Protein AF-A0A920VL01-F1 (afdb_monomer_lite)

Foldseek 3Di:
DDDDDDDDDDDDDCPDPCVVVDDPDADWDWDWDPQVVPPATWIWIAHQPQGIWTWDFPDHNVDGDTHTPGHDPDDDRHRWHWDWADPPPPPHIWIWTDHDPPDTDTGDDDDD

Sequence (112 aa):
MKTPEPPSQPEFTLISDEYLDLDVGRRSLPVLHDFDSDGDLDLIVGSESEGIRLLLNEGTRNVPEFTDSGLLPLEHFGFAAPAFGDIDADGDDDILLGGSGGGLWFYENQRR

Secondary structure (DSSP, 8-state):
-PPPPPPPPP------SSGGG----SS-EEEEE-SSSSSS-EEEEE-SSS-EEEEEE-SBTTB--EEEEEE-S-S--TT-EEEEE-SSSSSS-EEEEE-TTSSEEEE-----

Radius of gyration: 17.41 Å; chains: 1; bounding box: 61×36×32 Å

Structure (mmCIF, N/CA/C/O backbone):
data_AF-A0A920VL01-F1
#
_entry.id   AF-A0A920VL01-F1
#
loop_
_atom_site.group_PDB
_atom_site.id
_atom_site.type_symbol
_atom_site.label_atom_id
_atom_site.label_alt_id
_atom_site.label_comp_id
_atom_site.label_asym_id
_atom_site.label_entity_id
_atom_site.label_seq_id
_atom_site.pdbx_PDB_ins_code
_atom_site.Cartn_x
_atom_site.Cartn_y
_atom_site.Cartn_z
_atom_site.occupancy
_atom_site.B_iso_or_equiv
_atom_site.auth_seq_id
_atom_site.auth_comp_id
_atom_site.auth_asym_id
_atom_site.auth_atom_id
_atom_site.pdbx_PDB_model_num
ATOM 1 N N . MET A 1 1 ? -50.394 0.625 -5.283 1.00 68.38 1 MET A N 1
ATOM 2 C CA . MET A 1 1 ? -49.009 0.117 -5.177 1.00 68.38 1 MET A CA 1
ATOM 3 C C . MET A 1 1 ? -48.096 1.208 -5.702 1.00 68.38 1 MET A C 1
ATOM 5 O O . MET A 1 1 ? -48.299 1.631 -6.831 1.00 68.38 1 MET A O 1
ATOM 9 N N . LYS A 1 2 ? -47.197 1.744 -4.870 1.00 58.59 2 LYS A N 1
ATOM 10 C CA . LYS A 1 2 ? -46.190 2.724 -5.300 1.00 58.59 2 LYS A CA 1
ATOM 11 C C . LYS A 1 2 ? -45.065 1.919 -5.956 1.00 58.59 2 LYS A C 1
ATOM 13 O O . LYS A 1 2 ? -44.558 0.996 -5.327 1.00 58.59 2 LYS A O 1
ATOM 18 N N . THR A 1 3 ? -44.753 2.185 -7.217 1.00 58.56 3 THR A N 1
ATOM 19 C CA . THR A 1 3 ? -43.583 1.594 -7.880 1.00 58.56 3 THR A CA 1
ATOM 20 C C . THR A 1 3 ? -42.312 2.026 -7.139 1.00 58.56 3 THR A C 1
ATOM 22 O O . THR A 1 3 ? -42.238 3.197 -6.759 1.00 58.56 3 THR A O 1
ATOM 25 N N . PRO A 1 4 ? -41.347 1.122 -6.886 1.00 73.75 4 PRO A N 1
ATOM 26 C CA . PRO A 1 4 ? -40.073 1.501 -6.282 1.00 73.75 4 PRO A CA 1
ATOM 27 C C . PRO A 1 4 ? -39.332 2.473 -7.207 1.00 73.75 4 PRO A C 1
ATOM 29 O O . PRO A 1 4 ? -39.372 2.315 -8.429 1.00 73.75 4 PRO A O 1
ATOM 32 N N . GLU A 1 5 ? -38.698 3.493 -6.629 1.00 72.50 5 GLU A N 1
ATOM 33 C CA . GLU A 1 5 ? -37.812 4.377 -7.387 1.00 72.50 5 GLU A CA 1
ATOM 34 C C . GLU A 1 5 ? -36.573 3.596 -7.850 1.00 72.50 5 GLU A C 1
ATOM 36 O O . GLU A 1 5 ? -36.091 2.722 -7.120 1.00 72.50 5 GLU A O 1
ATOM 41 N N . PRO A 1 6 ? -36.073 3.862 -9.069 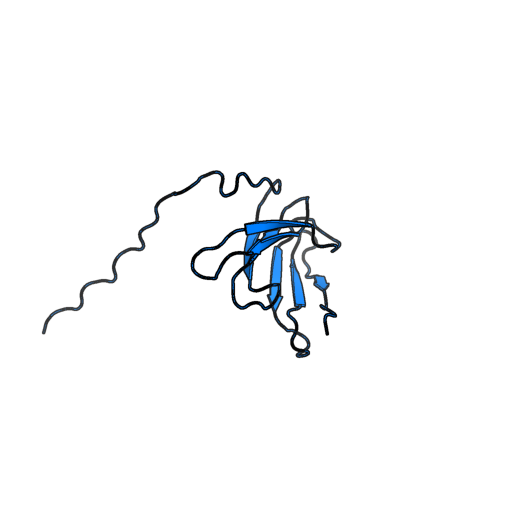1.00 75.69 6 PRO A N 1
ATOM 42 C CA . PRO A 1 6 ? -34.834 3.261 -9.537 1.00 75.69 6 PRO A CA 1
ATOM 43 C C . PRO A 1 6 ? -33.671 3.673 -8.617 1.00 75.69 6 PRO A C 1
ATOM 45 O O . PRO A 1 6 ? -33.697 4.779 -8.072 1.00 75.69 6 PRO A O 1
ATOM 48 N N . PRO A 1 7 ? -32.650 2.815 -8.439 1.00 78.62 7 PRO A N 1
ATOM 49 C CA . PRO A 1 7 ? -31.470 3.183 -7.666 1.00 78.62 7 PRO A CA 1
ATOM 50 C C . PRO A 1 7 ? -30.842 4.451 -8.255 1.00 78.62 7 PRO A C 1
ATOM 52 O O . PRO A 1 7 ? -30.734 4.582 -9.479 1.00 78.62 7 PRO A O 1
ATOM 55 N N . SER A 1 8 ? -30.446 5.387 -7.390 1.00 82.12 8 SER A N 1
ATOM 56 C CA . SER A 1 8 ? -29.709 6.582 -7.802 1.00 82.12 8 SER A CA 1
ATOM 57 C C . SER A 1 8 ? -28.430 6.174 -8.534 1.00 82.12 8 SER A C 1
ATOM 59 O O . SER A 1 8 ? -27.759 5.218 -8.136 1.00 82.12 8 SER A O 1
ATOM 61 N N . GLN A 1 9 ? -28.098 6.883 -9.614 1.00 84.38 9 GLN A N 1
ATOM 62 C CA . GLN A 1 9 ? -26.830 6.665 -10.307 1.00 84.38 9 GLN A CA 1
ATOM 63 C C . GLN A 1 9 ? -25.664 7.001 -9.365 1.00 84.38 9 GLN A C 1
ATOM 65 O O . GLN A 1 9 ? -25.809 7.893 -8.528 1.00 84.38 9 GLN A O 1
ATOM 70 N N . PRO A 1 10 ? -24.525 6.296 -9.465 1.00 88.38 10 PRO A N 1
ATOM 71 C CA . PRO A 1 10 ? -23.351 6.667 -8.695 1.00 88.38 10 PRO A CA 1
ATOM 72 C C . PRO A 1 10 ? -22.852 8.043 -9.157 1.00 88.38 10 PRO A C 1
ATOM 74 O O . PRO A 1 10 ? -22.690 8.283 -10.355 1.00 88.38 10 PRO A O 1
ATOM 77 N N . GLU A 1 11 ? -22.620 8.941 -8.203 1.00 91.06 11 GLU A N 1
ATOM 78 C CA . GLU A 1 11 ? -22.087 10.280 -8.446 1.00 91.06 11 GLU A CA 1
ATOM 79 C C . GLU A 1 11 ? -20.614 10.317 -8.032 1.00 91.06 11 GLU A C 1
ATOM 81 O O . GLU A 1 11 ? -20.274 10.005 -6.892 1.00 91.06 11 GLU A O 1
ATOM 86 N N . PHE A 1 12 ? -19.736 10.698 -8.962 1.00 93.50 12 PHE A N 1
ATOM 87 C CA . PHE A 1 12 ? -18.303 10.843 -8.718 1.00 93.50 12 PHE A CA 1
ATOM 88 C C . PHE A 1 12 ? -17.858 12.257 -9.089 1.00 93.50 12 PHE A C 1
ATOM 90 O O . PHE A 1 12 ? -18.163 12.739 -10.180 1.00 93.50 12 PHE A O 1
ATOM 97 N N . THR A 1 13 ? -17.094 12.892 -8.201 1.00 95.38 13 THR A N 1
ATOM 98 C CA . THR A 1 13 ? -16.463 14.197 -8.436 1.00 95.38 13 THR A CA 1
ATOM 99 C C . THR A 1 13 ? -14.959 14.038 -8.285 1.00 95.38 13 THR A C 1
ATOM 101 O O . THR A 1 13 ? -14.496 13.482 -7.290 1.00 95.38 13 THR A O 1
ATOM 104 N N . LEU A 1 14 ? -14.194 14.536 -9.257 1.00 95.94 14 LEU A N 1
ATOM 105 C CA . LEU A 1 14 ? -12.743 14.627 -9.132 1.00 95.94 14 LEU A CA 1
ATOM 106 C C . LEU A 1 14 ? -12.407 15.673 -8.062 1.00 95.94 14 LEU A C 1
ATOM 108 O O . LEU A 1 14 ? -12.707 16.851 -8.243 1.00 95.94 14 LEU A O 1
ATOM 112 N N . ILE A 1 15 ? -11.821 15.232 -6.949 1.00 95.81 15 ILE A N 1
ATOM 113 C CA . ILE A 1 15 ? -11.385 16.117 -5.857 1.00 95.81 15 ILE A CA 1
ATOM 114 C C . ILE A 1 15 ? -9.930 16.561 -6.051 1.00 95.81 15 ILE A C 1
ATOM 116 O O . ILE A 1 15 ? -9.595 17.700 -5.744 1.00 95.81 15 ILE A O 1
ATOM 120 N N . SER A 1 16 ? -9.082 15.675 -6.576 1.00 95.19 16 SER A N 1
ATOM 121 C CA . SER A 1 16 ? -7.665 15.921 -6.849 1.00 95.19 16 SER A CA 1
ATOM 122 C C . SER A 1 16 ? -7.207 15.040 -8.013 1.00 95.19 16 SER A C 1
ATOM 124 O O . SER A 1 16 ? -7.628 13.887 -8.114 1.00 95.19 16 SER A O 1
ATOM 126 N N . ASP A 1 17 ? -6.378 15.593 -8.893 1.00 95.31 17 ASP A N 1
ATOM 127 C CA . ASP A 1 17 ? -5.644 14.901 -9.958 1.00 95.31 17 ASP A CA 1
ATOM 128 C C . ASP A 1 17 ? -4.197 14.546 -9.563 1.00 95.31 17 ASP A C 1
ATOM 130 O O . ASP A 1 17 ? -3.543 13.788 -10.276 1.00 95.31 17 ASP A O 1
ATOM 134 N N . GLU A 1 18 ? -3.744 15.016 -8.397 1.00 93.88 18 GLU A N 1
ATOM 135 C CA . GLU A 1 18 ? -2.418 14.794 -7.805 1.00 93.88 18 GLU A CA 1
ATOM 136 C C . GLU A 1 18 ? -2.574 14.512 -6.297 1.00 93.88 18 GLU A C 1
ATOM 138 O O . GLU A 1 18 ? -2.145 15.274 -5.432 1.00 93.88 18 GLU A O 1
ATOM 143 N N . TYR A 1 19 ? -3.288 13.437 -5.945 1.00 94.81 19 TYR A N 1
ATOM 144 C CA . TYR A 1 19 ? -3.561 13.127 -4.538 1.00 94.81 19 TYR A CA 1
ATOM 145 C C . TYR A 1 19 ? -2.248 12.887 -3.772 1.00 94.81 19 TYR A C 1
ATOM 147 O O . TYR A 1 19 ? -1.433 12.064 -4.188 1.00 94.81 19 TYR A O 1
ATOM 155 N N . LEU A 1 20 ? -2.065 13.606 -2.657 1.00 95.75 20 LEU A N 1
ATOM 156 C CA . L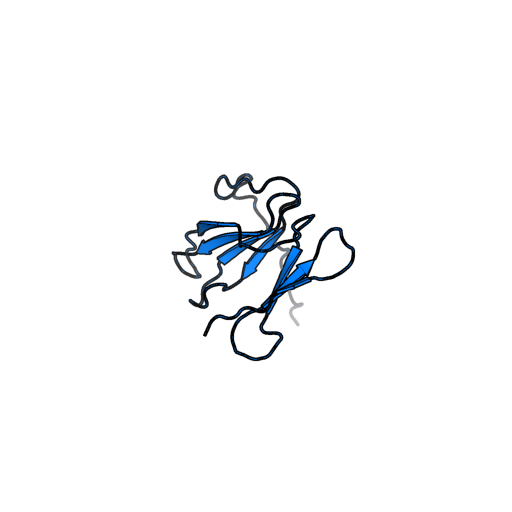EU A 1 20 ? -0.851 13.617 -1.821 1.00 95.75 20 LEU A CA 1
ATOM 157 C C . LEU A 1 20 ? 0.426 14.118 -2.522 1.00 95.75 20 LEU A C 1
ATOM 159 O O . LEU A 1 20 ? 1.508 13.936 -1.969 1.00 95.75 20 LEU A O 1
ATOM 163 N N . ASP A 1 21 ? 0.328 14.711 -3.719 1.00 95.12 21 ASP A N 1
ATOM 164 C CA . ASP A 1 21 ? 1.491 15.032 -4.564 1.00 95.12 21 ASP A CA 1
ATOM 165 C C . ASP A 1 21 ? 2.432 13.813 -4.753 1.00 95.12 21 ASP A C 1
ATOM 167 O O . ASP A 1 21 ? 3.656 13.941 -4.842 1.00 95.12 21 ASP A O 1
ATOM 171 N N . LEU A 1 22 ? 1.857 12.600 -4.766 1.00 93.81 22 LEU A N 1
ATOM 172 C CA . LEU A 1 22 ? 2.593 11.338 -4.737 1.00 93.81 22 LEU A CA 1
ATOM 173 C C . LEU A 1 22 ? 3.008 10.882 -6.145 1.00 93.81 22 LEU A C 1
ATOM 175 O O . LEU A 1 22 ? 2.162 10.549 -6.977 1.00 93.81 22 LEU A O 1
ATOM 179 N N . ASP A 1 23 ? 4.317 10.748 -6.369 1.00 92.94 23 ASP A N 1
ATOM 180 C CA . ASP A 1 23 ? 4.883 10.084 -7.548 1.00 92.94 23 ASP A CA 1
ATOM 181 C C . ASP A 1 23 ? 5.424 8.695 -7.171 1.00 92.94 23 ASP A C 1
ATOM 183 O O . ASP A 1 23 ? 6.340 8.559 -6.362 1.00 92.94 23 ASP A O 1
ATOM 187 N N . VAL A 1 24 ? 4.834 7.657 -7.765 1.00 91.31 24 VAL A N 1
ATOM 188 C CA . VAL A 1 24 ? 5.258 6.244 -7.650 1.00 91.31 24 VAL A CA 1
ATOM 189 C C . VAL A 1 24 ? 5.765 5.696 -8.988 1.00 91.31 24 VAL A C 1
ATOM 191 O O . VAL A 1 24 ? 5.869 4.484 -9.195 1.00 91.31 24 VAL A O 1
ATOM 194 N N . GLY A 1 25 ? 5.997 6.578 -9.958 1.00 90.50 25 GLY A N 1
ATOM 195 C CA . GLY A 1 25 ? 6.343 6.220 -11.319 1.00 90.50 25 GLY A CA 1
ATOM 196 C C . GLY A 1 25 ? 5.154 5.714 -12.141 1.00 90.50 25 GLY A C 1
ATOM 197 O O . GLY A 1 25 ? 4.010 6.156 -12.024 1.00 90.50 25 GLY A O 1
ATOM 198 N N . ARG A 1 26 ? 5.436 4.805 -13.081 1.00 92.44 26 ARG A N 1
ATOM 199 C CA . ARG A 1 26 ? 4.464 4.382 -14.102 1.00 92.44 26 ARG A CA 1
ATOM 200 C C . ARG A 1 26 ? 3.587 3.234 -13.613 1.00 92.44 26 ARG A C 1
ATOM 202 O O . ARG A 1 26 ? 4.053 2.334 -12.925 1.00 92.44 26 ARG A O 1
ATOM 209 N N . ARG A 1 27 ? 2.333 3.238 -14.082 1.00 93.25 27 ARG A N 1
ATOM 210 C CA . ARG A 1 27 ? 1.306 2.220 -13.794 1.00 93.25 27 ARG A CA 1
ATOM 211 C C . ARG A 1 27 ? 1.107 1.994 -12.293 1.00 93.25 27 ARG A C 1
ATOM 213 O O . ARG A 1 27 ? 1.352 0.900 -11.796 1.00 93.25 27 ARG A O 1
ATOM 220 N N . SER A 1 28 ? 0.647 3.036 -11.608 1.00 94.31 28 SER A N 1
ATOM 221 C CA . SER A 1 28 ? 0.221 2.942 -10.216 1.00 94.31 28 SER A CA 1
ATOM 222 C C . SER A 1 28 ? -0.948 1.964 -10.059 1.00 94.31 28 SER A C 1
ATOM 224 O O . SER A 1 28 ? -1.900 1.959 -10.844 1.00 94.31 28 SER A O 1
ATOM 226 N N . LEU A 1 29 ? -0.854 1.123 -9.034 1.00 96.25 29 LEU A N 1
ATOM 227 C CA . LEU A 1 29 ? -1.858 0.143 -8.637 1.00 96.25 29 LEU A CA 1
ATOM 228 C C . LEU A 1 29 ? -2.161 0.354 -7.146 1.00 96.25 29 LEU A C 1
ATOM 230 O O . LEU A 1 29 ? -1.516 -0.278 -6.308 1.00 96.25 29 LEU A O 1
ATOM 234 N N . PRO A 1 30 ? -3.072 1.287 -6.806 1.00 96.81 30 PRO A N 1
ATOM 235 C CA . PRO A 1 30 ? -3.431 1.561 -5.422 1.00 96.81 30 PRO A CA 1
ATOM 236 C C . PRO A 1 30 ? -4.309 0.444 -4.837 1.00 96.81 30 PRO A C 1
ATOM 238 O O . PRO A 1 30 ? -5.223 -0.057 -5.497 1.00 96.81 30 PRO A O 1
ATOM 241 N N . VAL A 1 31 ? -4.051 0.103 -3.579 1.00 97.62 31 VAL A N 1
ATOM 242 C CA . VAL A 1 31 ? -4.793 -0.839 -2.737 1.00 97.62 31 VAL A CA 1
ATOM 243 C C . VAL A 1 31 ? -4.976 -0.189 -1.366 1.00 97.62 31 VAL A C 1
ATOM 245 O O . VAL A 1 31 ? -4.047 0.428 -0.852 1.00 97.62 31 VAL A O 1
ATOM 248 N N . LEU A 1 32 ? -6.171 -0.325 -0.787 1.00 97.69 32 LEU A N 1
ATOM 249 C CA . LEU A 1 32 ? -6.422 0.020 0.612 1.00 97.69 32 LEU A CA 1
ATOM 250 C C . LEU A 1 32 ? -6.486 -1.261 1.440 1.00 97.69 32 LEU A C 1
ATOM 252 O O . LEU A 1 32 ? -7.250 -2.167 1.091 1.00 97.69 32 LEU A O 1
ATOM 256 N N . HIS A 1 33 ? -5.698 -1.333 2.507 1.00 97.00 33 HIS A N 1
ATOM 257 C CA . HIS A 1 33 ? -5.595 -2.502 3.379 1.00 97.00 33 HIS A CA 1
ATOM 258 C C . HIS A 1 33 ? -5.111 -2.080 4.773 1.00 97.00 33 HIS A C 1
ATOM 260 O O . HIS A 1 33 ? -4.382 -1.106 4.872 1.00 97.00 33 HIS A O 1
ATOM 266 N N . ASP A 1 34 ? -5.536 -2.781 5.821 1.00 96.50 34 ASP A N 1
ATOM 267 C CA . ASP A 1 34 ? -5.140 -2.528 7.218 1.00 96.50 34 ASP A CA 1
ATOM 268 C C . ASP A 1 34 ? -3.800 -3.235 7.479 1.00 96.50 34 ASP A C 1
ATOM 270 O O . ASP A 1 34 ? -3.763 -4.366 7.959 1.00 96.50 34 ASP A O 1
ATOM 274 N N . PHE A 1 35 ? -2.701 -2.641 7.008 1.00 95.00 35 PHE A N 1
ATOM 275 C CA . PHE A 1 35 ? -1.406 -3.316 6.900 1.00 95.00 35 PHE A CA 1
ATOM 276 C C . PHE A 1 35 ? -0.685 -3.427 8.247 1.00 95.00 35 PHE A C 1
ATOM 278 O O . PHE A 1 35 ? 0.112 -4.351 8.439 1.00 95.00 35 PHE A O 1
ATOM 285 N N . ASP A 1 36 ? -0.926 -2.498 9.171 1.00 94.50 36 ASP A N 1
ATOM 286 C CA . ASP A 1 36 ? -0.352 -2.529 10.519 1.00 94.50 36 ASP A CA 1
ATOM 287 C C . ASP A 1 36 ? -1.319 -3.026 11.611 1.00 94.50 36 ASP A C 1
ATOM 289 O O . ASP A 1 36 ? -0.915 -3.158 12.772 1.00 94.50 36 ASP A O 1
ATOM 293 N N . SER A 1 37 ? -2.536 -3.430 11.220 1.00 93.75 37 SER A N 1
ATOM 294 C CA . SER A 1 37 ? -3.560 -4.024 12.088 1.00 93.75 37 SER A CA 1
ATOM 295 C C . SER A 1 37 ? -4.076 -3.083 13.182 1.00 93.75 37 SER A C 1
ATOM 297 O O . SER A 1 37 ? -4.464 -3.537 14.269 1.00 93.75 37 SER A O 1
ATOM 299 N N . ASP A 1 38 ? -4.090 -1.775 12.924 1.00 95.44 38 ASP A N 1
ATOM 300 C CA . ASP A 1 38 ? -4.594 -0.767 13.856 1.00 95.44 38 ASP A CA 1
ATOM 301 C C . ASP A 1 38 ? -6.105 -0.484 13.708 1.00 95.44 38 ASP A C 1
ATOM 303 O O . ASP A 1 38 ? -6.731 0.154 14.569 1.00 95.44 38 ASP A O 1
ATOM 307 N N . GLY A 1 39 ? -6.732 -1.065 12.679 1.00 95.62 39 GLY A N 1
ATOM 308 C CA . GLY A 1 39 ? -8.160 -0.967 12.419 1.00 95.62 39 GLY A CA 1
ATOM 309 C C . GLY A 1 39 ? -8.539 0.147 11.449 1.00 95.62 39 GLY A C 1
ATOM 310 O O . GLY A 1 39 ? -9.745 0.364 11.221 1.00 95.62 39 GLY A O 1
ATOM 311 N N . ASP A 1 40 ? -7.582 0.845 10.854 1.00 98.06 40 ASP A N 1
ATOM 312 C CA . ASP A 1 40 ? -7.814 1.743 9.739 1.00 98.06 40 ASP A CA 1
ATOM 313 C C . ASP A 1 40 ? -7.185 1.245 8.424 1.00 98.06 40 ASP A C 1
ATOM 315 O O . ASP A 1 40 ? -6.858 0.072 8.304 1.00 98.06 40 ASP A O 1
ATOM 319 N N . LEU A 1 41 ? -7.306 2.019 7.342 1.00 98.25 41 LEU A N 1
ATOM 320 C CA . LEU A 1 41 ? -6.866 1.562 6.022 1.00 98.25 41 LEU A CA 1
ATOM 321 C C . LEU A 1 41 ? -5.654 2.369 5.590 1.00 98.25 41 LEU A C 1
ATOM 323 O O . LEU A 1 41 ? -5.772 3.573 5.354 1.00 98.25 41 LEU A O 1
ATOM 327 N N . ASP A 1 42 ? -4.558 1.665 5.358 1.00 98.38 42 ASP A N 1
ATOM 328 C CA . ASP A 1 42 ? -3.342 2.181 4.754 1.00 98.38 42 ASP A CA 1
ATOM 329 C C . ASP A 1 42 ? -3.458 2.223 3.234 1.00 98.38 42 ASP A C 1
ATOM 331 O O . ASP A 1 42 ? -4.235 1.485 2.615 1.00 98.38 42 ASP A O 1
ATOM 335 N N . LEU A 1 43 ? -2.645 3.073 2.608 1.00 98.25 43 LEU A N 1
ATOM 336 C CA . LEU A 1 43 ? -2.530 3.150 1.160 1.00 98.25 43 LEU A CA 1
ATOM 337 C C . LEU A 1 43 ? -1.261 2.432 0.704 1.00 98.25 43 LEU A C 1
ATOM 339 O O . LEU A 1 43 ? -0.139 2.878 0.931 1.00 98.25 43 LEU A O 1
ATOM 343 N N . ILE A 1 44 ? -1.448 1.341 -0.026 1.00 98.19 44 ILE A N 1
ATOM 344 C CA . ILE A 1 44 ? -0.379 0.595 -0.672 1.00 98.19 44 ILE A CA 1
ATOM 345 C C . ILE A 1 44 ? -0.438 0.880 -2.166 1.00 98.19 44 ILE A C 1
ATOM 347 O O . ILE A 1 44 ? -1.493 0.762 -2.785 1.00 98.19 44 ILE A O 1
ATOM 351 N N . VAL A 1 45 ? 0.693 1.217 -2.781 1.00 97.62 45 VAL A N 1
ATOM 352 C CA . VAL A 1 45 ? 0.753 1.502 -4.215 1.00 97.62 45 VAL A CA 1
ATOM 353 C C . VAL A 1 45 ? 1.824 0.654 -4.881 1.00 97.62 45 VAL A C 1
ATOM 355 O O . VAL A 1 45 ? 3.021 0.875 -4.709 1.00 97.62 45 VAL A O 1
ATOM 358 N N . GLY A 1 46 ? 1.378 -0.318 -5.674 1.00 96.50 46 GLY A N 1
ATOM 359 C CA . GLY A 1 46 ? 2.236 -1.035 -6.609 1.00 96.50 46 GLY A CA 1
ATOM 360 C C . GLY A 1 46 ? 2.582 -0.176 -7.829 1.00 96.50 46 GLY A C 1
ATOM 361 O O . GLY A 1 46 ? 1.818 0.711 -8.215 1.00 96.50 46 GLY A O 1
ATOM 362 N N . SER A 1 47 ? 3.728 -0.434 -8.456 1.00 95.56 47 SER A N 1
ATOM 363 C CA . SER A 1 47 ? 4.198 0.299 -9.637 1.00 95.56 47 SER A CA 1
ATOM 364 C C . SER A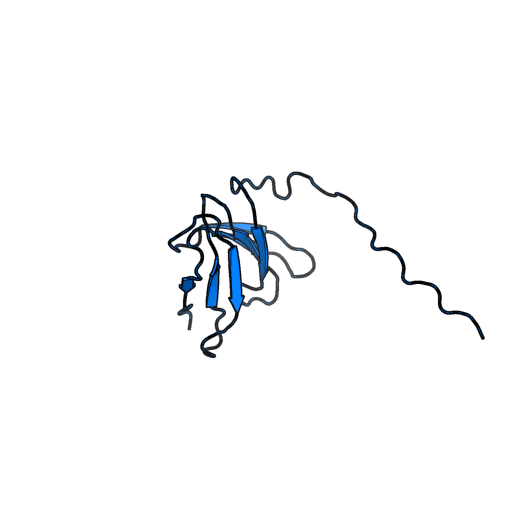 1 47 ? 4.920 -0.607 -10.638 1.00 95.56 47 SER A C 1
ATOM 366 O O . SER A 1 47 ? 5.308 -1.736 -10.338 1.00 95.56 47 SER A O 1
ATOM 368 N N . GLU A 1 48 ? 5.124 -0.108 -11.861 1.00 93.69 48 GLU A N 1
ATOM 369 C CA . GLU A 1 48 ? 5.901 -0.797 -12.898 1.00 93.69 48 GLU A CA 1
ATOM 370 C C . GLU A 1 48 ? 7.377 -0.977 -12.517 1.00 93.69 48 GLU A C 1
ATOM 372 O O . GLU A 1 48 ? 7.974 -1.981 -12.908 1.00 93.69 48 GLU A O 1
ATOM 377 N N . SER A 1 49 ? 7.964 -0.012 -11.801 1.00 86.81 49 SER A N 1
ATOM 378 C CA . SER A 1 49 ? 9.420 0.101 -11.648 1.00 86.81 49 SER A CA 1
ATOM 379 C C . SER A 1 49 ? 9.930 0.296 -10.223 1.00 86.81 49 SER A C 1
ATOM 381 O O . SER A 1 49 ? 11.076 -0.065 -9.969 1.00 86.81 49 SER A O 1
ATOM 383 N N . GLU A 1 50 ? 9.141 0.868 -9.312 1.00 90.06 50 GLU A N 1
ATOM 384 C CA . GLU A 1 50 ? 9.592 1.128 -7.935 1.00 90.06 50 GLU A CA 1
ATOM 385 C C . GLU A 1 50 ? 9.257 -0.019 -6.977 1.00 90.06 50 GLU A C 1
ATOM 387 O O . GLU A 1 50 ? 9.864 -0.127 -5.918 1.00 90.06 50 GLU A O 1
ATOM 392 N N . GLY A 1 51 ? 8.324 -0.899 -7.351 1.00 93.75 51 GLY A N 1
ATOM 393 C CA . GLY A 1 51 ? 7.787 -1.924 -6.462 1.00 93.75 51 GLY A CA 1
ATOM 394 C C . GLY A 1 51 ? 6.555 -1.437 -5.727 1.00 93.75 51 GLY A C 1
ATOM 395 O O . GLY A 1 51 ? 5.680 -0.829 -6.345 1.00 93.75 51 GLY A O 1
ATOM 396 N N . ILE A 1 52 ? 6.472 -1.762 -4.439 1.00 95.81 52 ILE A N 1
ATOM 397 C CA . ILE A 1 52 ? 5.325 -1.447 -3.589 1.00 95.81 52 ILE A CA 1
ATOM 398 C C . ILE A 1 52 ? 5.727 -0.359 -2.604 1.00 95.81 52 ILE A C 1
ATOM 400 O O . ILE A 1 52 ? 6.574 -0.597 -1.745 1.00 95.81 52 ILE A O 1
ATOM 404 N N . ARG A 1 53 ? 5.107 0.814 -2.726 1.00 96.88 53 ARG A N 1
ATOM 405 C CA . ARG A 1 53 ? 5.209 1.899 -1.751 1.00 96.88 53 ARG A CA 1
ATOM 406 C C . ARG A 1 53 ? 4.086 1.777 -0.729 1.00 96.88 53 ARG A C 1
ATOM 408 O O . ARG A 1 53 ? 2.939 1.562 -1.111 1.00 96.88 53 ARG A O 1
ATOM 415 N N . LEU A 1 54 ? 4.426 1.915 0.544 1.00 97.81 54 LEU A N 1
ATOM 416 C CA . LEU A 1 54 ? 3.494 1.904 1.662 1.00 97.81 54 LEU A CA 1
ATOM 417 C C . LEU A 1 54 ? 3.336 3.325 2.198 1.00 97.81 54 LEU A C 1
ATOM 419 O O . LEU A 1 54 ? 4.326 3.990 2.498 1.00 97.81 54 LEU A O 1
ATOM 423 N N . LEU A 1 55 ? 2.096 3.764 2.356 1.00 98.56 55 LEU A N 1
ATOM 424 C CA . LEU A 1 55 ? 1.739 4.961 3.094 1.00 98.56 55 LEU A CA 1
ATOM 425 C C . LEU A 1 55 ? 0.831 4.536 4.246 1.00 98.56 55 LEU A C 1
ATOM 427 O O . LEU A 1 55 ? -0.309 4.137 4.003 1.00 98.56 55 LEU A O 1
ATOM 431 N N . LEU A 1 56 ? 1.351 4.611 5.469 1.00 98.56 56 LEU A N 1
ATOM 432 C CA . LEU A 1 56 ? 0.571 4.318 6.668 1.00 98.56 56 LEU A CA 1
ATOM 433 C C . LEU A 1 56 ? -0.421 5.443 6.918 1.00 98.56 56 LEU A C 1
ATOM 435 O O . LEU A 1 56 ? -0.088 6.614 6.717 1.00 98.56 56 LEU A O 1
ATOM 439 N N . ASN A 1 57 ? -1.624 5.104 7.345 1.00 98.56 57 ASN A N 1
ATOM 440 C CA . ASN A 1 57 ? -2.577 6.085 7.812 1.00 98.56 57 ASN A CA 1
ATOM 441 C C . ASN A 1 57 ? -2.365 6.331 9.315 1.00 98.56 57 ASN A C 1
ATOM 443 O O . ASN A 1 57 ? -2.818 5.581 10.159 1.00 98.56 57 ASN A O 1
ATOM 447 N N . GLU A 1 58 ? -1.715 7.438 9.666 1.00 98.06 58 GLU A N 1
ATOM 448 C CA . GLU A 1 58 ? -1.468 7.820 11.067 1.00 98.06 58 GLU A CA 1
ATOM 449 C C . GLU A 1 58 ? -2.666 8.557 11.709 1.00 98.06 58 GLU A C 1
ATOM 451 O O . GLU A 1 58 ? -2.583 9.056 12.837 1.00 98.06 58 GLU A O 1
ATOM 456 N N . GLY A 1 59 ? -3.768 8.684 10.964 1.00 97.69 59 GLY A N 1
ATOM 457 C CA . GLY A 1 59 ? -4.975 9.397 11.350 1.00 97.69 59 GLY A CA 1
ATOM 458 C C . GLY A 1 59 ? -6.015 8.480 11.986 1.00 97.69 59 GLY A C 1
ATOM 459 O O . GLY A 1 59 ? -5.846 7.936 13.073 1.00 97.69 59 GLY A O 1
ATOM 460 N N . THR A 1 60 ? -7.186 8.412 11.357 1.00 96.75 60 THR A N 1
ATOM 461 C CA . THR A 1 60 ? -8.244 7.471 11.736 1.00 96.75 60 THR A CA 1
ATOM 462 C C . THR A 1 60 ? -8.964 6.981 10.493 1.00 96.75 60 THR A C 1
ATOM 464 O O . THR A 1 60 ? -9.043 7.694 9.493 1.00 96.75 60 THR A O 1
ATOM 467 N N . ARG A 1 61 ? -9.689 5.866 10.612 1.00 95.88 61 ARG A N 1
ATOM 468 C CA . ARG A 1 61 ? -10.584 5.345 9.561 1.00 95.88 61 ARG A CA 1
ATOM 469 C C . ARG A 1 61 ? -11.503 6.385 8.891 1.00 95.88 61 ARG A C 1
ATOM 471 O O . ARG A 1 61 ? -11.877 6.209 7.736 1.00 95.88 61 ARG A O 1
ATOM 478 N N . ASN A 1 62 ? -11.922 7.436 9.604 1.00 96.00 62 ASN A N 1
ATOM 479 C CA . ASN A 1 62 ? -12.823 8.466 9.062 1.00 96.00 62 ASN A CA 1
ATOM 480 C C . ASN A 1 62 ? -12.105 9.747 8.614 1.00 96.00 62 ASN A C 1
ATOM 482 O O . ASN A 1 62 ? -12.707 10.571 7.927 1.00 96.00 62 ASN A O 1
ATOM 486 N N . VAL A 1 63 ? -10.862 9.941 9.047 1.00 97.19 63 VAL A N 1
ATOM 487 C CA . VAL A 1 63 ? -10.037 11.115 8.755 1.00 97.19 63 VAL A CA 1
ATOM 488 C C . VAL A 1 63 ? -8.621 10.595 8.512 1.00 97.19 63 VAL A C 1
ATOM 490 O O . VAL A 1 63 ? -7.824 10.592 9.450 1.00 97.19 63 VAL A O 1
ATOM 493 N N . PRO A 1 64 ? -8.344 10.058 7.310 1.00 97.50 64 PRO A N 1
ATOM 494 C CA . PRO A 1 64 ? -7.055 9.454 7.036 1.00 97.50 64 PRO A CA 1
ATOM 495 C C . PRO A 1 64 ? -5.966 10.522 6.895 1.00 97.50 64 PRO A C 1
ATOM 497 O O . PRO A 1 64 ? -6.178 11.555 6.251 1.00 97.50 64 PRO A O 1
ATOM 500 N N . GLU A 1 65 ? -4.798 10.249 7.466 1.00 98.06 65 GLU A N 1
ATOM 501 C CA . GLU A 1 65 ? -3.583 11.058 7.384 1.00 98.06 65 GLU A CA 1
ATOM 502 C C . GLU A 1 65 ? -2.435 10.159 6.907 1.00 98.06 65 GLU A C 1
ATOM 504 O O . GLU A 1 65 ? -1.768 9.499 7.695 1.00 98.06 65 GLU A O 1
ATOM 509 N N . PHE A 1 66 ? -2.245 10.086 5.587 1.00 98.44 66 PHE A N 1
ATOM 510 C CA . PHE A 1 66 ? -1.259 9.191 4.981 1.00 98.44 66 PHE A CA 1
ATOM 511 C C . PHE A 1 66 ? 0.170 9.741 5.075 1.00 98.44 66 PHE A C 1
ATOM 513 O O . PHE A 1 66 ? 0.464 10.812 4.535 1.00 98.44 66 PHE A O 1
ATOM 520 N N . THR A 1 67 ? 1.068 8.949 5.656 1.00 98.19 67 THR A N 1
ATOM 521 C CA . THR A 1 67 ? 2.504 9.219 5.768 1.00 98.19 67 THR A CA 1
ATOM 522 C C . THR A 1 67 ? 3.300 8.180 4.973 1.00 98.19 67 THR A C 1
ATOM 524 O O . THR A 1 67 ? 3.193 6.975 5.209 1.00 98.19 67 THR A O 1
ATOM 527 N N . ASP A 1 68 ? 4.130 8.638 4.026 1.00 97.50 68 ASP A N 1
ATOM 528 C CA . ASP A 1 68 ? 4.993 7.759 3.220 1.00 97.50 68 ASP A CA 1
ATOM 529 C C . ASP A 1 68 ? 6.002 7.018 4.108 1.00 97.50 68 ASP A C 1
ATOM 531 O O . ASP A 1 68 ? 6.923 7.608 4.677 1.00 97.50 68 ASP A O 1
ATOM 535 N N . SER A 1 69 ? 5.814 5.703 4.204 1.00 97.50 69 SER A N 1
ATOM 536 C CA . SER A 1 69 ? 6.646 4.773 4.969 1.00 97.50 69 SER A CA 1
ATOM 537 C C . SER A 1 69 ? 7.703 4.084 4.099 1.00 97.50 69 SER A C 1
ATOM 539 O O . SER A 1 69 ? 8.488 3.269 4.588 1.00 97.50 69 SER A O 1
ATOM 541 N N . GLY A 1 70 ? 7.775 4.444 2.815 1.00 96.19 70 GLY A N 1
ATOM 542 C CA . GLY A 1 70 ? 8.776 3.984 1.867 1.00 96.19 70 GLY A CA 1
ATOM 543 C C . GLY A 1 70 ? 8.376 2.725 1.100 1.00 96.19 70 GLY A C 1
ATOM 544 O O . GLY A 1 70 ? 7.215 2.326 1.034 1.00 96.19 70 GLY A O 1
ATOM 545 N N . LEU A 1 71 ? 9.371 2.110 0.460 1.00 95.00 71 LEU A N 1
ATOM 546 C CA . LEU A 1 71 ? 9.190 0.884 -0.314 1.00 95.00 71 LEU A CA 1
ATOM 547 C C . LEU A 1 71 ? 9.254 -0.344 0.594 1.00 95.00 71 LEU A C 1
ATOM 549 O O . LEU A 1 71 ? 10.171 -0.467 1.411 1.00 95.00 71 LEU A O 1
ATOM 553 N N . LEU A 1 72 ? 8.337 -1.289 0.390 1.00 93.81 72 LEU A N 1
ATOM 554 C CA . LEU A 1 72 ? 8.455 -2.608 0.999 1.00 93.81 72 LEU A CA 1
ATOM 555 C C . LEU A 1 72 ? 9.709 -3.317 0.457 1.00 93.81 72 LEU A C 1
ATOM 557 O O . LEU A 1 72 ? 9.953 -3.292 -0.755 1.00 93.81 72 LEU A O 1
ATOM 561 N N . PRO A 1 73 ? 10.497 -3.987 1.318 1.00 92.00 73 PRO A N 1
ATOM 562 C CA . PRO A 1 73 ? 11.753 -4.631 0.940 1.00 92.00 73 PRO A CA 1
ATOM 563 C C . PRO A 1 73 ? 11.518 -5.997 0.268 1.00 92.00 73 PRO A C 1
ATOM 565 O O . PRO A 1 73 ? 12.072 -7.010 0.687 1.00 92.00 73 PRO A O 1
ATOM 568 N N . LEU A 1 74 ? 10.660 -6.036 -0.752 1.00 89.06 74 LEU A N 1
ATOM 569 C CA . LEU A 1 74 ? 10.381 -7.238 -1.541 1.00 89.06 74 LEU A CA 1
ATOM 570 C C . LEU A 1 74 ? 11.378 -7.342 -2.707 1.00 89.06 74 LEU A C 1
ATOM 572 O O . LEU A 1 74 ? 12.259 -6.506 -2.859 1.00 89.06 74 LEU A O 1
ATOM 576 N N . GLU A 1 75 ? 11.276 -8.374 -3.534 1.00 82.38 75 GLU A N 1
ATOM 577 C CA . GLU A 1 75 ? 12.018 -8.459 -4.800 1.00 82.38 75 GLU A CA 1
ATOM 578 C C . GLU A 1 75 ? 11.008 -8.539 -5.961 1.00 82.38 75 GLU A C 1
ATOM 580 O O . GLU A 1 75 ? 9.806 -8.606 -5.734 1.00 82.38 75 GLU A O 1
ATOM 585 N N . HIS A 1 76 ? 11.466 -8.542 -7.217 1.00 69.44 76 HIS A N 1
ATOM 586 C CA . HIS A 1 76 ? 10.614 -8.788 -8.399 1.00 69.44 76 HIS A CA 1
ATOM 587 C C . HIS A 1 76 ? 9.466 -7.780 -8.638 1.00 69.44 76 HIS A C 1
ATOM 589 O O . HIS A 1 76 ? 8.290 -8.121 -8.688 1.00 69.44 76 HIS A O 1
ATOM 595 N N . PHE A 1 77 ? 9.821 -6.525 -8.910 1.00 70.25 77 PHE A N 1
ATOM 596 C CA . PHE A 1 77 ? 8.872 -5.403 -8.961 1.00 70.25 77 PHE A CA 1
ATOM 597 C C . PHE A 1 77 ? 8.253 -5.063 -10.320 1.00 70.25 77 PHE A C 1
ATOM 599 O O . PHE A 1 77 ? 7.547 -4.064 -10.434 1.00 70.25 77 PHE A O 1
ATOM 606 N N . GLY A 1 78 ? 8.545 -5.822 -11.377 1.00 84.62 78 GLY A N 1
ATOM 607 C CA . GLY A 1 78 ? 8.045 -5.486 -12.710 1.00 84.62 78 GLY A CA 1
ATOM 608 C C . GLY A 1 78 ? 6.521 -5.577 -12.760 1.00 84.62 78 GLY A C 1
ATOM 609 O O . GLY A 1 78 ? 6.003 -6.684 -12.869 1.00 84.62 78 GLY A O 1
ATOM 610 N N . PHE A 1 79 ? 5.826 -4.436 -12.747 1.00 93.00 79 PHE A N 1
ATOM 611 C CA . PHE A 1 7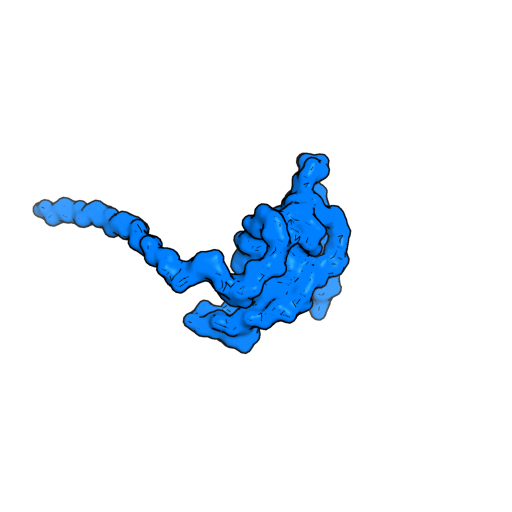9 ? 4.358 -4.350 -12.636 1.00 93.00 79 PHE A CA 1
ATOM 612 C C . PHE A 1 79 ? 3.811 -4.940 -11.333 1.00 93.00 79 PHE A C 1
ATOM 614 O O . PHE A 1 79 ? 2.896 -5.761 -11.372 1.00 93.00 79 PHE A O 1
ATOM 621 N N . ALA A 1 80 ? 4.376 -4.523 -10.200 1.00 95.12 80 ALA A N 1
ATOM 622 C CA . ALA A 1 80 ? 3.977 -4.998 -8.882 1.00 95.12 80 ALA A CA 1
ATOM 623 C C . ALA A 1 80 ? 2.472 -4.793 -8.638 1.00 95.12 80 ALA A C 1
ATOM 625 O O . ALA A 1 80 ? 2.001 -3.663 -8.528 1.00 95.12 80 ALA A O 1
ATOM 626 N N . ALA A 1 81 ? 1.730 -5.895 -8.548 1.00 95.56 81 ALA A N 1
ATOM 627 C CA . ALA A 1 81 ? 0.292 -5.920 -8.302 1.00 95.56 81 ALA A CA 1
ATOM 628 C C . ALA A 1 81 ? 0.006 -6.762 -7.045 1.00 95.56 81 ALA A C 1
ATOM 630 O O . ALA A 1 81 ? -0.169 -7.978 -7.172 1.00 95.56 81 ALA A O 1
ATOM 631 N N . PRO A 1 82 ? 0.041 -6.162 -5.841 1.00 95.69 82 PRO A N 1
ATOM 632 C CA . PRO A 1 82 ? -0.159 -6.898 -4.599 1.00 95.69 82 PRO A CA 1
ATOM 633 C C . PRO A 1 82 ? -1.627 -7.254 -4.356 1.00 95.69 82 PRO A C 1
ATOM 635 O O . PRO A 1 82 ? -2.540 -6.504 -4.706 1.00 95.69 82 PRO A O 1
ATOM 638 N N . ALA A 1 83 ? -1.828 -8.376 -3.677 1.00 96.00 83 ALA A N 1
ATOM 639 C CA . ALA A 1 83 ? -3.031 -8.731 -2.947 1.00 96.00 83 ALA A CA 1
ATOM 640 C C . ALA A 1 83 ? -2.617 -9.233 -1.559 1.00 96.00 83 ALA A C 1
ATOM 642 O O . ALA A 1 83 ? -1.569 -9.866 -1.432 1.00 96.00 83 ALA A O 1
ATOM 643 N N . PHE A 1 84 ? -3.446 -8.953 -0.558 1.00 96.12 84 PHE A N 1
ATOM 644 C CA . PHE A 1 84 ? -3.160 -9.240 0.844 1.00 96.12 84 PHE A CA 1
ATOM 645 C C . PHE A 1 84 ? -4.170 -10.224 1.429 1.00 96.12 84 PHE A C 1
ATOM 647 O O . PHE A 1 84 ? -5.336 -10.229 1.011 1.00 96.12 84 PHE A O 1
ATOM 654 N N . GLY A 1 85 ? -3.720 -11.034 2.382 1.00 94.56 85 GLY A N 1
ATOM 655 C CA . GLY A 1 85 ? -4.567 -11.906 3.189 1.00 94.56 85 GLY A CA 1
ATOM 656 C C . GLY A 1 85 ? -3.765 -12.985 3.913 1.00 94.56 85 GLY A C 1
ATOM 657 O O . GLY A 1 85 ? -2.785 -13.470 3.364 1.00 94.56 85 GLY A O 1
ATOM 658 N N . ASP A 1 86 ? -4.228 -13.391 5.089 1.00 95.38 86 ASP A N 1
ATOM 659 C CA . ASP A 1 86 ? -3.724 -14.529 5.870 1.00 95.38 86 ASP A CA 1
ATOM 660 C C . ASP A 1 86 ? -3.906 -15.863 5.107 1.00 95.38 86 ASP A C 1
ATOM 662 O O . ASP A 1 86 ? -5.010 -16.425 5.033 1.00 95.38 86 ASP A O 1
ATOM 666 N N . ILE A 1 87 ? -2.844 -16.343 4.445 1.00 96.50 87 ILE A N 1
ATOM 667 C CA . ILE A 1 87 ? -2.886 -17.537 3.582 1.00 96.50 87 ILE A CA 1
ATOM 668 C C . ILE A 1 87 ? -2.510 -18.794 4.360 1.00 96.50 87 ILE A C 1
ATOM 670 O O . ILE A 1 87 ? -3.021 -19.879 4.040 1.00 96.50 87 ILE A O 1
ATOM 674 N N . ASP A 1 88 ? -1.631 -18.676 5.350 1.00 95.69 88 ASP A N 1
ATOM 675 C CA . ASP A 1 88 ? -1.152 -19.804 6.144 1.00 95.69 88 ASP A CA 1
ATOM 676 C C . ASP A 1 88 ? -1.893 -20.005 7.484 1.00 95.69 88 ASP A C 1
ATOM 678 O O . ASP A 1 88 ? -1.728 -21.053 8.124 1.00 95.69 88 ASP A O 1
ATOM 682 N N . ALA A 1 89 ? -2.832 -19.108 7.802 1.00 95.56 89 ALA A N 1
ATOM 683 C CA . ALA A 1 89 ? -3.690 -19.100 8.983 1.00 95.56 89 ALA A CA 1
ATOM 684 C C . ALA A 1 89 ? -2.941 -18.840 10.302 1.00 95.56 89 ALA A C 1
ATOM 686 O O . ALA A 1 89 ? -3.335 -19.390 11.344 1.00 95.56 89 ALA A O 1
ATOM 687 N N . ASP A 1 90 ? -1.869 -18.044 10.271 1.00 94.44 90 ASP A N 1
ATOM 688 C CA . ASP A 1 90 ? -1.086 -17.684 11.456 1.00 94.44 90 ASP A CA 1
ATOM 689 C C . ASP A 1 90 ? -1.522 -16.368 12.131 1.00 94.44 90 ASP A C 1
ATOM 691 O O . ASP A 1 90 ? -1.197 -16.134 13.304 1.00 94.44 90 ASP A O 1
ATOM 695 N N . GLY A 1 91 ? -2.391 -15.606 11.463 1.00 91.88 91 GLY A N 1
ATOM 696 C CA . GLY A 1 91 ? -3.009 -14.393 11.981 1.00 91.88 91 GLY A CA 1
ATOM 697 C C . GLY A 1 91 ? -2.318 -13.095 11.574 1.00 91.88 91 GLY A C 1
ATOM 698 O O . GLY A 1 91 ? -2.731 -12.047 12.083 1.00 91.88 91 GLY A O 1
ATOM 699 N N . ASP A 1 92 ? -1.326 -13.137 10.683 1.00 93.50 92 ASP A N 1
ATOM 700 C CA . ASP A 1 92 ? -0.836 -11.965 9.965 1.00 93.50 92 ASP A CA 1
ATOM 701 C C . ASP A 1 92 ? -1.165 -12.032 8.454 1.00 93.50 92 ASP A C 1
ATOM 703 O O . ASP A 1 92 ? -1.441 -13.091 7.896 1.00 93.50 92 ASP A O 1
ATOM 707 N N . ASP A 1 93 ? -1.291 -10.872 7.795 1.00 94.62 93 ASP A N 1
ATOM 708 C CA . ASP A 1 93 ? -1.644 -10.845 6.371 1.00 94.62 93 ASP A CA 1
ATOM 709 C C . ASP A 1 93 ? -0.390 -11.026 5.492 1.00 94.62 93 ASP A C 1
ATOM 711 O O . ASP A 1 93 ? 0.558 -10.229 5.539 1.00 94.62 93 ASP A O 1
ATOM 715 N N . ASP A 1 94 ? -0.427 -12.049 4.635 1.00 95.88 94 ASP A N 1
ATOM 716 C CA . ASP A 1 94 ? 0.592 -12.356 3.629 1.00 95.88 94 ASP A CA 1
ATOM 717 C C . ASP A 1 94 ? 0.411 -11.536 2.344 1.00 95.88 94 ASP A C 1
ATOM 719 O O . ASP A 1 94 ? -0.625 -10.906 2.109 1.00 95.88 94 ASP A O 1
ATOM 723 N N . ILE A 1 95 ? 1.398 -11.604 1.438 1.00 95.81 95 ILE A N 1
ATOM 724 C CA . ILE A 1 95 ? 1.327 -10.962 0.117 1.00 95.81 95 ILE A CA 1
ATOM 725 C C . ILE A 1 95 ? 1.369 -11.999 -1.009 1.00 95.81 95 ILE A C 1
ATOM 727 O O . ILE A 1 95 ? 2.355 -12.715 -1.198 1.00 95.81 95 ILE A O 1
ATOM 731 N N . LEU A 1 96 ? 0.347 -11.978 -1.868 1.00 95.94 96 LEU A N 1
ATOM 732 C CA . LEU A 1 96 ? 0.427 -12.515 -3.227 1.00 95.94 96 LEU A CA 1
ATOM 733 C C . LEU A 1 96 ? 0.737 -11.387 -4.205 1.00 95.94 96 LEU A C 1
ATOM 735 O O . LEU A 1 96 ? -0.062 -10.477 -4.412 1.00 95.94 96 LEU A O 1
ATOM 739 N N . LEU A 1 97 ? 1.900 -11.463 -4.843 1.00 95.62 97 LEU A N 1
ATOM 740 C CA . LEU A 1 97 ? 2.384 -10.459 -5.777 1.00 95.62 97 LEU A CA 1
ATOM 741 C C . LEU A 1 97 ? 2.267 -10.953 -7.220 1.00 95.62 97 LEU A C 1
ATOM 743 O O . LEU A 1 97 ? 2.860 -11.964 -7.599 1.00 95.62 97 LEU A O 1
ATOM 747 N N . GLY A 1 98 ? 1.532 -10.209 -8.044 1.00 95.00 98 GLY A N 1
ATOM 748 C CA . GLY A 1 98 ? 1.577 -10.325 -9.500 1.00 95.00 98 GLY A CA 1
ATOM 749 C C . GLY A 1 98 ? 2.635 -9.412 -10.130 1.00 95.00 98 GLY A C 1
ATOM 750 O O . GLY A 1 98 ? 3.051 -8.418 -9.537 1.00 95.00 98 GLY A O 1
ATOM 751 N N . GLY A 1 99 ? 3.034 -9.734 -11.365 1.00 93.00 99 GLY A N 1
ATOM 752 C CA . GLY A 1 99 ? 3.937 -8.908 -12.176 1.00 93.00 99 GLY A CA 1
ATOM 753 C C . GLY A 1 99 ? 4.129 -9.430 -13.603 1.00 93.00 99 GLY A C 1
ATOM 754 O O . GLY A 1 99 ? 3.370 -10.273 -14.085 1.00 93.00 99 GLY A O 1
ATOM 755 N N . SER A 1 100 ? 5.153 -8.949 -14.314 1.00 90.81 100 SER A N 1
ATOM 756 C CA . SER A 1 100 ? 5.405 -9.285 -15.732 1.00 90.81 100 SER A CA 1
ATOM 757 C C . SER A 1 100 ? 5.801 -10.737 -15.998 1.00 90.81 100 SER A C 1
ATOM 759 O O . SER A 1 100 ? 5.773 -11.166 -17.151 1.00 90.81 100 SER A O 1
ATOM 761 N N . GLY A 1 101 ? 6.177 -11.496 -14.966 1.00 87.31 101 GLY A N 1
ATOM 762 C CA . GLY A 1 101 ? 6.659 -12.874 -15.096 1.00 87.31 101 GLY A CA 1
ATOM 763 C C . GLY A 1 101 ? 5.580 -13.902 -15.453 1.00 87.31 101 GLY A C 1
ATOM 764 O O . GLY A 1 101 ? 5.916 -15.040 -15.769 1.00 87.31 101 GLY A O 1
ATOM 765 N N . GLY A 1 102 ? 4.295 -13.525 -15.406 1.00 85.38 102 GLY A N 1
ATOM 766 C CA . GLY A 1 102 ? 3.161 -14.406 -15.720 1.00 85.38 102 GLY A CA 1
ATOM 767 C C . GLY A 1 102 ? 2.797 -15.414 -14.622 1.00 85.38 102 GLY A C 1
ATOM 768 O O . GLY A 1 102 ? 1.837 -16.164 -14.791 1.00 85.38 102 GLY A O 1
ATOM 769 N N . GLY A 1 103 ? 3.540 -15.428 -13.513 1.00 91.06 103 GLY A N 1
ATOM 770 C CA . GLY A 1 103 ? 3.230 -16.174 -12.295 1.00 91.06 103 GLY A CA 1
ATOM 771 C C . GLY A 1 103 ? 2.890 -15.251 -11.125 1.00 91.06 103 GLY A C 1
ATOM 772 O O . GLY A 1 103 ? 2.841 -14.030 -11.280 1.00 91.06 103 GLY A O 1
ATOM 773 N N . LEU A 1 104 ? 2.678 -15.865 -9.962 1.00 93.75 104 LEU A N 1
ATOM 774 C CA . LEU A 1 104 ? 2.542 -15.177 -8.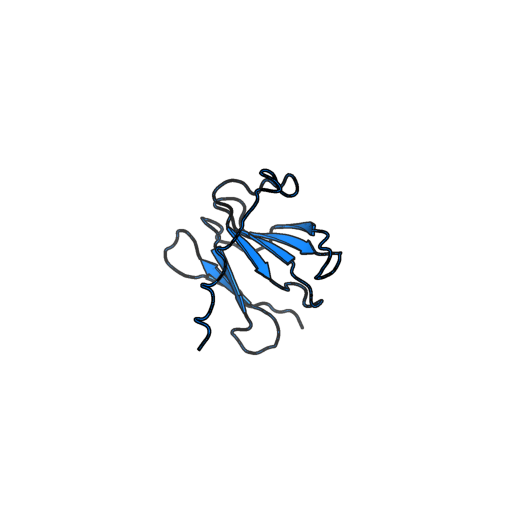681 1.00 93.75 104 LEU A CA 1
ATOM 775 C C . LEU A 1 104 ? 3.781 -15.449 -7.829 1.00 93.75 104 LEU A C 1
ATOM 777 O O . LEU A 1 104 ? 4.287 -16.575 -7.821 1.00 93.75 104 LEU A O 1
ATOM 781 N N . TRP A 1 105 ? 4.228 -14.436 -7.097 1.00 94.19 105 TRP A N 1
ATOM 782 C CA . TRP A 1 105 ? 5.142 -14.596 -5.972 1.00 94.19 105 TRP A CA 1
ATOM 783 C C . TRP A 1 105 ? 4.334 -14.572 -4.678 1.00 94.19 105 TRP A C 1
ATOM 785 O O . TRP A 1 105 ? 3.378 -13.811 -4.560 1.00 94.19 105 TRP A O 1
ATOM 795 N N . PHE A 1 106 ? 4.708 -15.419 -3.729 1.00 94.94 106 PHE A N 1
ATOM 796 C CA . PHE A 1 106 ? 4.128 -15.458 -2.392 1.00 94.94 106 PHE A CA 1
ATOM 797 C C . PHE A 1 106 ? 5.185 -14.982 -1.400 1.00 94.94 106 PHE A C 1
ATOM 799 O O . PHE A 1 106 ? 6.317 -15.473 -1.440 1.00 94.94 106 PHE A O 1
ATOM 806 N N . TYR A 1 107 ? 4.815 -14.030 -0.552 1.00 95.12 107 TYR A N 1
ATOM 807 C CA . TYR A 1 107 ? 5.625 -13.553 0.559 1.00 95.12 107 TYR A CA 1
ATOM 808 C C . TYR A 1 107 ? 4.855 -13.812 1.847 1.00 95.12 107 TYR A C 1
ATOM 810 O O . TYR A 1 107 ? 3.840 -13.162 2.083 1.00 95.12 107 TYR A O 1
ATOM 818 N N . GLU A 1 108 ? 5.369 -14.757 2.629 1.00 95.62 108 GLU A N 1
ATOM 819 C CA . GLU A 1 108 ? 4.936 -15.018 4.000 1.00 95.62 108 GLU A CA 1
ATOM 820 C C . GLU A 1 108 ? 5.345 -13.834 4.876 1.00 95.62 108 GLU A C 1
ATOM 822 O O . GLU A 1 108 ? 6.522 -13.427 4.867 1.00 95.62 108 GLU A O 1
ATOM 827 N N . ASN A 1 109 ? 4.388 -13.265 5.596 1.00 92.88 109 ASN A N 1
ATOM 828 C CA . ASN A 1 109 ? 4.698 -12.340 6.666 1.00 92.88 109 ASN A CA 1
ATOM 829 C C . ASN A 1 109 ? 5.061 -13.153 7.928 1.00 92.88 109 ASN A C 1
ATOM 831 O O . ASN A 1 109 ? 4.663 -14.288 8.117 1.00 92.88 109 ASN A O 1
ATOM 835 N N . GLN A 1 110 ? 6.033 -12.655 8.694 1.00 90.25 110 GLN A N 1
ATOM 836 C CA . GLN A 1 110 ? 6.634 -13.397 9.819 1.00 90.25 110 GLN A CA 1
ATOM 837 C C . GLN A 1 110 ? 6.501 -12.612 11.123 1.00 90.25 110 GLN A C 1
ATOM 839 O O . GLN A 1 110 ? 7.318 -12.763 12.046 1.00 90.25 110 GLN A O 1
ATOM 844 N N . ARG A 1 111 ? 5.539 -11.688 11.176 1.00 80.69 111 ARG A N 1
ATOM 845 C CA . ARG A 1 111 ? 5.295 -10.887 12.367 1.00 80.69 111 ARG A CA 1
ATOM 846 C C . ARG A 1 111 ? 4.604 -11.785 13.390 1.00 80.69 111 ARG A C 1
ATOM 848 O O . ARG A 1 111 ? 3.731 -12.576 13.087 1.00 80.69 111 ARG A O 1
ATOM 855 N N . ARG A 1 112 ? 5.064 -11.696 14.633 1.00 59.59 112 ARG A N 1
ATOM 856 C CA . ARG A 1 112 ? 4.475 -12.402 15.773 1.00 59.59 112 ARG A CA 1
ATOM 857 C C . ARG A 1 112 ? 3.923 -11.418 16.778 1.00 59.59 112 ARG A C 1
ATOM 859 O O . ARG A 1 112 ? 4.563 -10.349 16.921 1.00 59.59 112 ARG 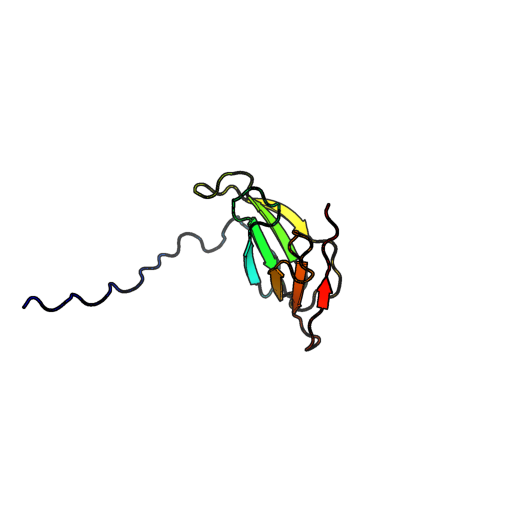A O 1
#

pLDDT: mean 92.02, std 8.43, range [58.56, 98.56]